Protein AF-A0A966S2L7-F1 (afdb_monomer)

Solvent-accessible surface area (backbone atoms only — not comparable to full-atom values): 3382 Å² total; per-residue (Å²): 134,88,74,56,69,68,58,53,50,50,54,52,47,50,51,39,48,47,53,34,67,38,82,90,44,56,67,74,55,19,54,48,27,49,52,50,37,50,54,53,48,53,49,43,48,65,55,52,50,52,49,52,50,50,55,55,62,73,72,109

Sequence (60 aa):
MLIPRDISWLSFNGRVLQEANDTSVPLQQRIRFLGIFSNNLDEFFRVRVATLKRMADFSQ

Nearest PDB structures (foldseek):
  6dkm-assembly1_A  TM=7.853E-01  e=1.746E+00  synthetic construct

pLDDT: mean 92.62, std 9.5, range [52.12, 98.56]

Radius of gyration: 14.89 Å; Cα contacts (8 Å, |Δi|>4): 28; chains: 1; bounding box: 29×22×47 Å

Secondary structure (DSSP, 8-state):
-PPPHHHHHHHHHHHHHHHHH-TTS-HHHHHHHHHHHHHHHHHHIIIIIHHHHHHHHTT-

Foldseek 3Di:
DDDPPLVVLVVVLVVLQVLLVDPVHPPVVSVVSVVVSVVSVVVCCVPVVVVVVVVVVVVD

Structure (mmCIF, N/CA/C/O backbone):
data_AF-A0A966S2L7-F1
#
_entry.id   AF-A0A966S2L7-F1
#
loop_
_atom_site.group_PDB
_atom_site.id
_atom_site.type_symbol
_atom_site.label_atom_id
_atom_site.label_alt_id
_atom_site.label_comp_id
_atom_site.label_asym_id
_atom_site.label_entity_id
_atom_site.label_seq_id
_atom_site.pdbx_PDB_ins_code
_atom_site.Cartn_x
_atom_site.Cartn_y
_atom_site.Cartn_z
_atom_site.occupancy
_atom_site.B_iso_or_equiv
_atom_site.auth_seq_id
_atom_site.auth_comp_id
_atom_site.auth_asym_id
_atom_site.auth_atom_id
_atom_site.pdbx_PDB_model_num
ATOM 1 N N . MET A 1 1 ? 18.998 -14.203 -1.370 1.00 55.28 1 MET A N 1
ATOM 2 C CA . MET A 1 1 ? 18.111 -14.029 -2.541 1.00 55.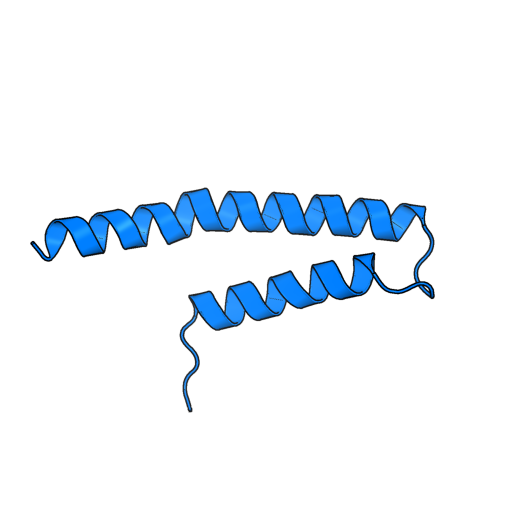28 1 MET A CA 1
ATOM 3 C C . MET A 1 1 ? 17.728 -12.557 -2.609 1.00 55.28 1 MET A C 1
ATOM 5 O O . MET A 1 1 ? 17.183 -12.056 -1.636 1.00 55.28 1 MET A O 1
ATOM 9 N N . LEU A 1 2 ? 18.112 -11.837 -3.665 1.00 76.38 2 LEU A N 1
ATOM 10 C CA . LEU A 1 2 ? 17.807 -10.407 -3.802 1.00 76.38 2 LEU A CA 1
ATOM 11 C C . LEU A 1 2 ? 16.376 -10.254 -4.334 1.00 76.38 2 LEU A C 1
ATOM 13 O O . LEU A 1 2 ? 16.082 -10.707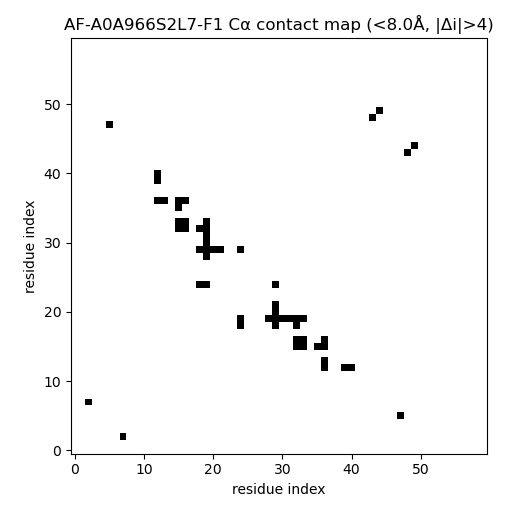 -5.436 1.00 76.38 2 LEU A O 1
ATOM 17 N N . ILE A 1 3 ? 15.486 -9.648 -3.545 1.00 81.56 3 ILE A N 1
ATOM 18 C CA . ILE A 1 3 ? 14.125 -9.309 -3.983 1.00 81.56 3 ILE A CA 1
ATOM 19 C C . ILE A 1 3 ? 14.199 -8.014 -4.809 1.00 81.56 3 ILE A C 1
ATOM 21 O O . ILE A 1 3 ? 14.860 -7.066 -4.365 1.00 81.56 3 ILE A O 1
ATOM 25 N N . PRO A 1 4 ? 13.537 -7.926 -5.982 1.00 90.19 4 PRO A N 1
ATOM 26 C CA . PRO A 1 4 ? 13.492 -6.693 -6.761 1.00 90.19 4 PRO A CA 1
ATOM 27 C C . PRO A 1 4 ? 12.994 -5.515 -5.918 1.00 90.19 4 PRO A C 1
ATOM 29 O O . PRO A 1 4 ? 12.029 -5.644 -5.164 1.00 90.19 4 PRO A O 1
ATOM 32 N N . ARG A 1 5 ? 13.633 -4.348 -6.064 1.00 90.62 5 ARG A N 1
ATOM 33 C CA . ARG A 1 5 ? 13.339 -3.144 -5.264 1.00 90.62 5 ARG A C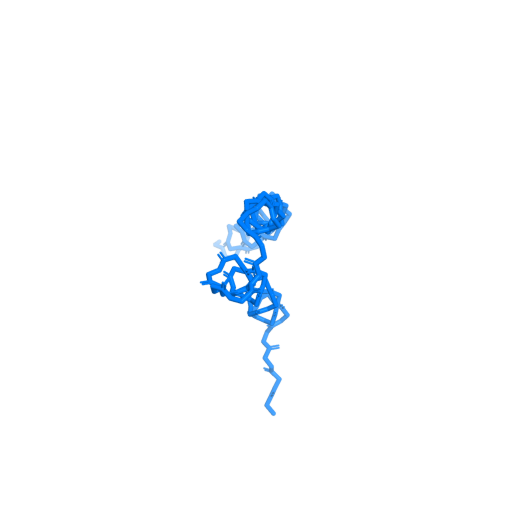A 1
ATOM 34 C C . ARG A 1 5 ? 11.848 -2.798 -5.242 1.00 90.62 5 ARG A C 1
ATOM 36 O O . ARG A 1 5 ? 11.328 -2.456 -4.187 1.00 90.62 5 ARG A O 1
ATOM 43 N N . ASP A 1 6 ? 11.176 -2.914 -6.382 1.00 92.75 6 ASP A N 1
ATOM 44 C CA . ASP A 1 6 ? 9.756 -2.580 -6.517 1.00 92.75 6 ASP A CA 1
ATOM 45 C C . ASP A 1 6 ? 8.854 -3.543 -5.741 1.00 92.75 6 ASP A C 1
ATOM 47 O O . ASP A 1 6 ? 7.894 -3.120 -5.106 1.00 92.75 6 ASP A O 1
ATOM 51 N N . ILE A 1 7 ? 9.214 -4.827 -5.698 1.00 92.81 7 ILE A N 1
ATOM 52 C CA . ILE A 1 7 ? 8.496 -5.843 -4.922 1.00 92.81 7 ILE A CA 1
ATOM 53 C C . ILE A 1 7 ? 8.713 -5.619 -3.422 1.00 92.81 7 ILE A C 1
ATOM 55 O O . ILE A 1 7 ? 7.764 -5.684 -2.642 1.00 92.81 7 ILE A O 1
ATOM 59 N N . SER A 1 8 ? 9.938 -5.276 -3.015 1.00 94.38 8 SER A N 1
ATOM 60 C CA . SER A 1 8 ? 10.233 -4.888 -1.630 1.00 94.38 8 SER A CA 1
ATOM 61 C C . SER A 1 8 ? 9.451 -3.640 -1.210 1.00 94.38 8 SER A C 1
ATOM 63 O O . SER A 1 8 ? 8.922 -3.591 -0.101 1.00 94.38 8 SER A O 1
ATOM 65 N N . TRP A 1 9 ? 9.328 -2.652 -2.101 1.00 94.75 9 TRP A N 1
ATOM 66 C CA . TRP A 1 9 ? 8.538 -1.446 -1.857 1.00 94.75 9 TRP A CA 1
ATOM 67 C C . TRP A 1 9 ? 7.043 -1.769 -1.707 1.00 94.75 9 TRP A C 1
ATOM 69 O O . TRP A 1 9 ? 6.411 -1.322 -0.752 1.00 94.75 9 TRP A O 1
ATOM 79 N N . LEU A 1 10 ? 6.483 -2.609 -2.585 1.00 95.62 10 LEU A N 1
ATOM 80 C CA . LEU A 1 10 ? 5.086 -3.051 -2.486 1.00 95.62 10 LEU A CA 1
ATOM 81 C C . LEU A 1 10 ? 4.825 -3.831 -1.192 1.00 95.62 10 LEU A C 1
ATOM 83 O O . LEU A 1 10 ? 3.800 -3.622 -0.547 1.00 95.62 10 LEU A O 1
ATOM 87 N N . SER A 1 11 ? 5.765 -4.680 -0.771 1.00 96.06 11 SER A N 1
ATOM 88 C CA . SER A 1 11 ? 5.680 -5.395 0.507 1.00 96.06 11 SER A CA 1
ATOM 89 C C . SER A 1 11 ? 5.677 -4.436 1.699 1.00 96.06 11 SER A C 1
ATOM 91 O O . SER A 1 11 ? 4.898 -4.628 2.632 1.00 96.06 11 SER A O 1
ATOM 93 N N . PHE A 1 12 ? 6.491 -3.377 1.659 1.00 95.75 12 PHE A N 1
ATOM 94 C CA . PHE A 1 12 ? 6.459 -2.320 2.668 1.00 95.75 12 PHE A CA 1
ATOM 95 C C . PHE A 1 12 ? 5.101 -1.607 2.697 1.00 95.75 12 PHE A C 1
ATOM 97 O O . PHE A 1 12 ? 4.502 -1.505 3.766 1.00 95.75 12 PHE A O 1
ATOM 104 N N . ASN A 1 13 ? 4.570 -1.185 1.543 1.00 9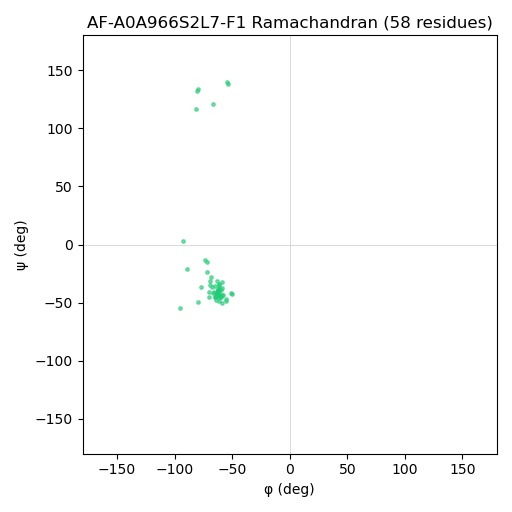7.62 13 ASN A N 1
ATOM 105 C CA . ASN A 1 13 ? 3.261 -0.529 1.499 1.00 97.62 13 ASN A CA 1
ATOM 106 C C . ASN A 1 13 ? 2.135 -1.473 1.964 1.00 97.62 13 ASN A C 1
ATOM 108 O O . ASN A 1 13 ? 1.192 -1.046 2.620 1.00 97.62 13 ASN A O 1
ATOM 112 N N . GLY A 1 14 ? 2.270 -2.780 1.722 1.00 97.75 14 GLY A N 1
ATOM 113 C CA . GLY A 1 14 ? 1.370 -3.800 2.260 1.00 97.75 14 GLY A CA 1
ATOM 114 C C . GLY A 1 14 ? 1.303 -3.819 3.791 1.00 97.75 14 GLY A C 1
ATOM 115 O O . GLY A 1 14 ? 0.236 -4.074 4.341 1.00 97.75 14 GLY A O 1
ATOM 116 N N . ARG A 1 15 ? 2.390 -3.482 4.497 1.00 97.94 15 ARG A N 1
ATOM 117 C CA . ARG A 1 15 ? 2.376 -3.360 5.968 1.00 97.94 15 ARG A CA 1
ATOM 118 C C . ARG A 1 15 ? 1.567 -2.153 6.436 1.00 97.9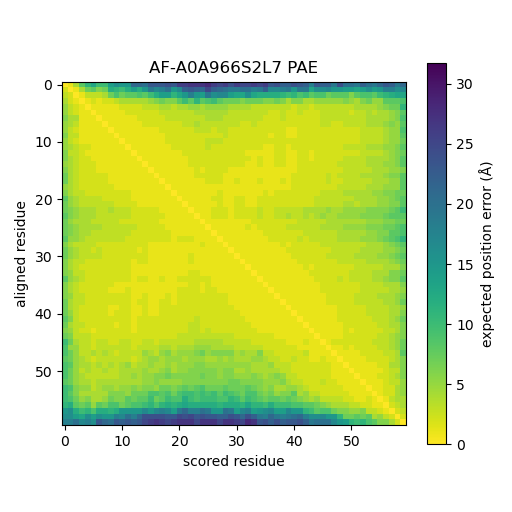4 15 ARG A C 1
ATOM 120 O O . ARG A 1 15 ? 0.860 -2.255 7.424 1.00 97.94 15 ARG A O 1
ATOM 127 N N . VAL A 1 16 ? 1.577 -1.049 5.687 1.00 98.00 16 VAL A N 1
ATOM 128 C CA . VAL A 1 16 ? 0.713 0.114 5.973 1.00 98.00 16 VAL A CA 1
ATOM 129 C C . VAL A 1 16 ? -0.766 -0.284 5.921 1.00 98.00 16 VAL A C 1
ATOM 131 O O . VAL A 1 16 ? -1.561 0.138 6.756 1.00 98.00 16 VAL A O 1
ATOM 134 N N . LEU A 1 17 ? -1.137 -1.146 4.971 1.00 98.00 17 LEU A N 1
ATOM 135 C CA . LEU A 1 17 ? -2.497 -1.676 4.883 1.00 98.00 17 LEU A CA 1
ATOM 136 C C . LEU A 1 17 ? -2.832 -2.638 6.035 1.00 98.00 17 LEU A C 1
ATOM 138 O O . LEU A 1 17 ? -3.983 -2.691 6.462 1.00 98.00 17 LEU A O 1
ATOM 142 N N . GLN A 1 18 ? -1.847 -3.372 6.564 1.00 98.31 18 GLN A N 1
ATOM 143 C CA . GLN A 1 18 ? -2.042 -4.218 7.749 1.00 98.31 18 GLN A CA 1
ATOM 144 C C . GLN A 1 18 ? -2.411 -3.375 8.974 1.00 98.31 18 GLN A C 1
ATOM 146 O O . GLN A 1 18 ? -3.378 -3.714 9.651 1.00 98.31 18 GLN A O 1
ATOM 151 N N . GLU A 1 19 ? -1.749 -2.234 9.187 1.00 98.12 19 GLU A N 1
ATOM 152 C CA . GLU A 1 19 ? -2.096 -1.287 10.261 1.00 98.12 19 GLU A CA 1
ATOM 153 C C . GLU A 1 19 ? -3.519 -0.720 10.107 1.00 98.12 19 GLU A C 1
ATOM 155 O O . GLU A 1 19 ? -4.230 -0.494 11.084 1.00 98.12 19 GLU A O 1
ATOM 160 N N . ALA A 1 20 ? -3.986 -0.526 8.869 1.00 98.06 20 ALA A N 1
ATOM 161 C CA . ALA A 1 20 ? -5.371 -0.134 8.612 1.00 98.06 20 ALA A CA 1
ATOM 162 C C . ALA A 1 20 ? -6.386 -1.246 8.944 1.00 98.06 20 ALA A C 1
ATOM 164 O O . ALA A 1 20 ? -7.546 -0.960 9.262 1.00 98.06 20 ALA A O 1
ATOM 165 N N . ASN A 1 21 ? -5.979 -2.514 8.862 1.00 98.00 21 ASN A N 1
ATOM 166 C CA . ASN A 1 21 ? -6.840 -3.663 9.136 1.00 98.00 21 ASN A CA 1
ATOM 167 C C . ASN A 1 21 ? -6.826 -4.096 10.612 1.00 98.00 21 ASN A C 1
ATOM 169 O O . ASN A 1 21 ? -7.772 -4.744 11.054 1.00 98.00 21 ASN A O 1
ATOM 173 N N . ASP A 1 22 ? -5.796 -3.733 11.374 1.00 98.38 22 ASP A N 1
ATOM 174 C CA . ASP A 1 22 ? -5.677 -4.112 12.778 1.00 98.38 22 ASP A CA 1
ATOM 175 C C . ASP A 1 22 ? -6.760 -3.442 13.642 1.00 98.38 22 ASP A C 1
ATOM 177 O O . ASP A 1 22 ? -6.867 -2.220 13.732 1.00 98.38 22 ASP A O 1
ATOM 181 N N . THR A 1 23 ? -7.581 -4.259 14.305 1.00 97.81 23 THR A N 1
ATOM 182 C CA . THR A 1 23 ? -8.625 -3.805 15.230 1.00 97.81 23 THR A CA 1
ATOM 183 C C . THR A 1 23 ? -8.077 -3.252 16.546 1.00 97.81 23 THR A C 1
ATOM 185 O O . THR A 1 23 ? -8.825 -2.593 17.266 1.00 97.81 23 THR A O 1
ATOM 188 N N . SER A 1 24 ? -6.804 -3.506 16.867 1.00 98.31 24 SER A N 1
ATOM 189 C CA . SER A 1 24 ? -6.112 -2.914 18.017 1.00 98.31 24 SER A CA 1
ATOM 190 C C . SER A 1 24 ? -5.802 -1.423 17.807 1.00 98.31 24 SER A C 1
ATOM 192 O O . SER A 1 24 ? -5.704 -0.658 18.769 1.00 98.31 24 SER A O 1
ATOM 194 N N . VAL A 1 25 ? -5.723 -0.986 16.545 1.00 97.94 25 VAL A N 1
ATOM 195 C CA . VAL A 1 25 ? -5.490 0.405 16.158 1.00 97.94 25 VAL A CA 1
ATOM 196 C C . VAL A 1 25 ? -6.808 1.193 16.232 1.00 97.94 25 VAL A C 1
ATOM 198 O O . VAL A 1 25 ? -7.828 0.762 15.681 1.00 97.94 25 VAL A O 1
ATOM 201 N N . PRO A 1 26 ? -6.832 2.390 16.852 1.00 98.38 26 PRO A N 1
ATOM 202 C CA . PRO A 1 26 ? -8.027 3.229 16.891 1.00 98.38 26 PRO A CA 1
ATOM 203 C C . PRO A 1 26 ? -8.595 3.511 15.493 1.00 98.38 26 PRO A C 1
ATOM 205 O O . PRO A 1 26 ? -7.849 3.826 14.565 1.00 98.38 26 PRO A O 1
ATOM 208 N N . LEU A 1 27 ? -9.926 3.492 15.345 1.00 97.81 27 LEU A N 1
ATOM 209 C CA . LEU A 1 27 ? -10.609 3.643 14.048 1.00 97.81 27 LEU A CA 1
ATOM 210 C C . LEU A 1 27 ? -10.123 4.859 13.238 1.00 97.81 27 LEU A C 1
ATOM 212 O O . LEU A 1 27 ? -9.870 4.760 12.040 1.00 97.81 27 LEU A O 1
ATOM 216 N N . GLN A 1 28 ? -9.926 5.997 13.904 1.00 98.19 28 GLN A N 1
ATOM 217 C CA . GLN A 1 28 ? -9.415 7.217 13.275 1.00 98.19 28 GLN A CA 1
ATOM 218 C C . GLN A 1 28 ? -8.009 7.052 12.671 1.00 98.19 28 GLN A C 1
ATOM 220 O O . GLN A 1 28 ? -7.704 7.644 11.638 1.00 98.19 28 GLN A O 1
ATOM 225 N N . GLN A 1 29 ? -7.146 6.250 13.299 1.00 98.25 29 GLN A N 1
ATOM 226 C CA . GLN A 1 29 ? -5.798 5.976 12.806 1.00 98.25 29 GLN A CA 1
ATOM 227 C C . GLN A 1 29 ? -5.836 4.979 11.647 1.00 98.25 29 GLN A C 1
ATOM 229 O O . GLN A 1 29 ? -5.134 5.180 10.663 1.00 98.25 29 GLN A O 1
ATOM 234 N N . ARG A 1 30 ? -6.733 3.986 11.689 1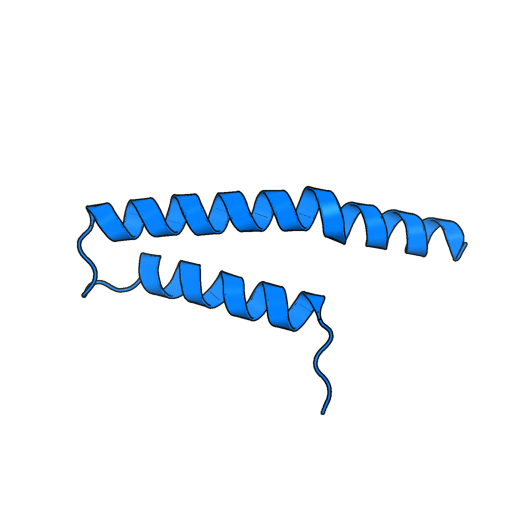.00 98.50 30 ARG A N 1
ATOM 235 C CA . ARG A 1 30 ? -6.960 3.056 10.571 1.00 98.50 30 ARG A CA 1
ATOM 236 C C . ARG A 1 30 ? -7.361 3.789 9.289 1.00 98.50 30 ARG A C 1
ATOM 238 O O . ARG A 1 30 ? -6.805 3.527 8.228 1.00 98.50 30 ARG A O 1
ATOM 245 N N . ILE A 1 31 ? -8.251 4.780 9.397 1.00 98.12 31 ILE A N 1
ATOM 246 C CA . ILE A 1 31 ? -8.629 5.646 8.266 1.00 98.12 31 ILE A CA 1
ATOM 247 C C . ILE A 1 31 ? -7.419 6.441 7.749 1.00 98.12 31 ILE A C 1
ATOM 249 O O . ILE A 1 31 ? -7.231 6.563 6.539 1.00 98.12 31 ILE A O 1
ATOM 253 N N . ARG A 1 32 ? -6.555 6.946 8.641 1.00 98.25 32 ARG A N 1
ATOM 254 C CA . ARG A 1 32 ? -5.308 7.613 8.228 1.00 98.25 32 ARG A CA 1
ATOM 255 C C . ARG A 1 32 ? -4.364 6.661 7.497 1.00 98.25 32 ARG A C 1
ATOM 257 O O . ARG A 1 32 ? -3.814 7.056 6.474 1.00 98.25 32 ARG A O 1
ATOM 264 N N . PHE A 1 33 ? -4.211 5.422 7.963 1.00 98.56 33 PHE A N 1
ATOM 265 C CA . PHE A 1 33 ? -3.398 4.413 7.282 1.00 98.56 33 PHE A CA 1
ATOM 266 C C . PHE A 1 33 ? -3.924 4.083 5.883 1.00 98.56 33 PHE A C 1
ATOM 268 O O . PHE A 1 33 ? -3.115 3.962 4.967 1.00 98.56 33 PHE A O 1
ATOM 275 N N . LEU A 1 34 ? -5.246 4.043 5.674 1.00 98.31 34 LEU A N 1
ATOM 276 C CA . LEU A 1 34 ? -5.822 3.926 4.326 1.00 98.31 34 LEU A CA 1
ATOM 277 C C . LEU A 1 34 ? -5.421 5.105 3.429 1.00 98.31 34 LEU A C 1
ATOM 279 O O . LEU A 1 34 ? -5.024 4.899 2.285 1.00 98.31 34 LEU A O 1
ATOM 283 N N . GLY A 1 35 ? -5.469 6.334 3.951 1.00 98.19 35 GLY A N 1
ATOM 284 C CA . GLY A 1 35 ? -5.016 7.521 3.220 1.00 98.19 35 GLY A CA 1
ATOM 285 C C . GLY A 1 35 ? -3.528 7.464 2.853 1.00 98.19 35 GLY A C 1
ATOM 286 O O . GLY A 1 35 ? -3.165 7.754 1.714 1.00 98.19 35 GLY A O 1
ATOM 287 N N . ILE A 1 36 ? -2.674 7.036 3.789 1.00 98.25 36 ILE A N 1
ATOM 288 C CA . ILE A 1 36 ? -1.229 6.870 3.565 1.00 98.25 36 ILE A CA 1
ATOM 289 C C . ILE A 1 36 ? -0.969 5.783 2.516 1.00 98.25 36 ILE A C 1
ATOM 291 O O . ILE A 1 36 ? -0.212 6.012 1.575 1.00 98.25 36 ILE A O 1
ATOM 295 N N . PHE A 1 37 ? -1.613 4.620 2.647 1.00 98.31 37 PHE A N 1
ATOM 296 C CA . PHE A 1 37 ? -1.487 3.515 1.698 1.00 98.31 37 PHE A CA 1
ATOM 297 C C . PHE A 1 37 ? -1.818 3.958 0.269 1.00 98.31 37 PHE A C 1
ATOM 299 O O . PHE A 1 37 ? -1.035 3.691 -0.646 1.00 98.31 37 PHE A O 1
ATOM 306 N N . SER A 1 38 ? -2.943 4.660 0.092 1.00 98.06 38 SER A N 1
ATOM 307 C CA . SER A 1 38 ? -3.387 5.166 -1.209 1.00 98.06 38 SER A CA 1
ATOM 308 C C . SER A 1 38 ? -2.427 6.209 -1.778 1.00 98.06 38 SER A C 1
ATOM 310 O O . SER A 1 38 ? -2.036 6.103 -2.935 1.00 98.06 38 SER A O 1
ATOM 312 N N . ASN A 1 39 ? -1.972 7.171 -0.966 1.00 98.00 39 ASN A N 1
ATOM 313 C CA . ASN A 1 39 ? -1.029 8.195 -1.422 1.00 98.00 39 ASN A CA 1
ATOM 314 C C . ASN A 1 39 ? 0.312 7.591 -1.870 1.00 98.00 39 ASN A C 1
ATOM 316 O O . ASN A 1 39 ? 0.833 7.942 -2.930 1.00 98.00 39 ASN A O 1
ATOM 320 N N . ASN A 1 40 ? 0.831 6.632 -1.101 1.00 97.62 40 ASN A N 1
ATOM 321 C CA . ASN A 1 40 ? 2.034 5.892 -1.463 1.00 97.62 40 ASN A CA 1
ATOM 322 C C . ASN A 1 40 ? 1.838 5.136 -2.782 1.00 97.62 40 ASN A C 1
ATOM 324 O O . ASN A 1 40 ? 2.721 5.140 -3.641 1.00 97.62 40 ASN A O 1
ATOM 328 N N . LEU A 1 41 ? 0.694 4.465 -2.943 1.00 97.31 41 LEU A N 1
ATOM 329 C CA . LEU A 1 41 ? 0.398 3.687 -4.140 1.00 97.31 41 LEU A CA 1
ATOM 330 C C . LEU A 1 41 ? 0.323 4.585 -5.382 1.00 97.31 41 LEU A C 1
ATOM 332 O O . LEU A 1 41 ? 0.931 4.258 -6.400 1.00 97.31 41 LEU A O 1
ATOM 336 N N . ASP A 1 42 ? -0.335 5.740 -5.284 1.00 97.44 42 ASP A N 1
ATOM 337 C CA . ASP A 1 42 ? -0.402 6.724 -6.369 1.00 97.44 42 ASP A CA 1
ATOM 338 C C . ASP A 1 42 ? 0.992 7.208 -6.791 1.00 97.44 42 ASP A C 1
ATOM 340 O O . ASP A 1 42 ? 1.292 7.289 -7.986 1.00 97.44 42 ASP A O 1
ATOM 344 N N . GLU A 1 43 ? 1.870 7.492 -5.825 1.00 95.69 43 GLU A N 1
ATOM 345 C CA . GLU A 1 43 ? 3.263 7.869 -6.087 1.00 95.69 43 GLU A CA 1
ATOM 346 C C . GLU A 1 43 ? 4.022 6.751 -6.814 1.00 95.69 43 GLU A C 1
ATOM 348 O O . GLU A 1 43 ? 4.702 6.987 -7.820 1.00 95.69 43 GLU A O 1
ATOM 353 N N . PHE A 1 44 ? 3.857 5.507 -6.357 1.00 94.94 44 PHE A N 1
ATOM 354 C CA . PHE A 1 44 ? 4.468 4.344 -6.989 1.00 94.94 44 PHE A CA 1
ATOM 355 C C . PHE A 1 44 ? 4.020 4.186 -8.445 1.00 94.94 44 PHE A C 1
ATOM 357 O O . PHE A 1 44 ? 4.856 3.987 -9.330 1.00 94.94 44 PHE A O 1
ATOM 364 N N . PHE A 1 45 ? 2.725 4.327 -8.732 1.00 93.00 45 PHE A N 1
ATOM 365 C CA . PHE A 1 45 ? 2.220 4.261 -10.103 1.00 93.00 45 PHE A CA 1
ATOM 366 C C . PHE A 1 45 ? 2.755 5.405 -10.969 1.00 93.00 45 PHE A C 1
ATOM 368 O O . PHE A 1 45 ? 3.203 5.167 -12.096 1.00 93.00 45 PHE A O 1
ATOM 375 N N . ARG A 1 46 ? 2.770 6.634 -10.444 1.00 93.94 46 ARG A N 1
ATOM 376 C CA . ARG A 1 46 ? 3.232 7.810 -11.190 1.00 93.94 46 ARG A CA 1
ATOM 377 C C . ARG A 1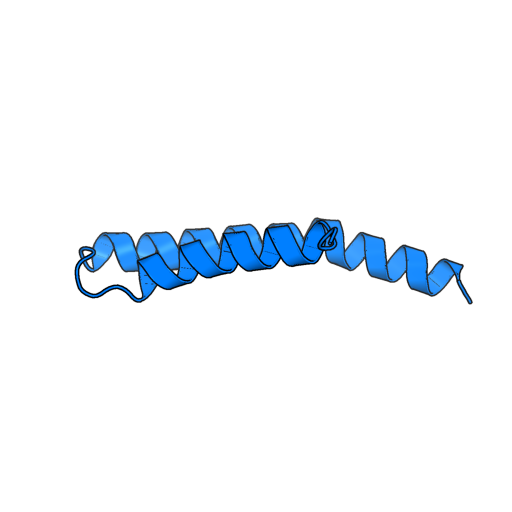 46 ? 4.705 7.709 -11.578 1.00 93.94 46 ARG A C 1
ATOM 379 O O . ARG A 1 46 ? 5.065 8.059 -12.699 1.00 93.94 46 ARG A O 1
ATOM 386 N N . VAL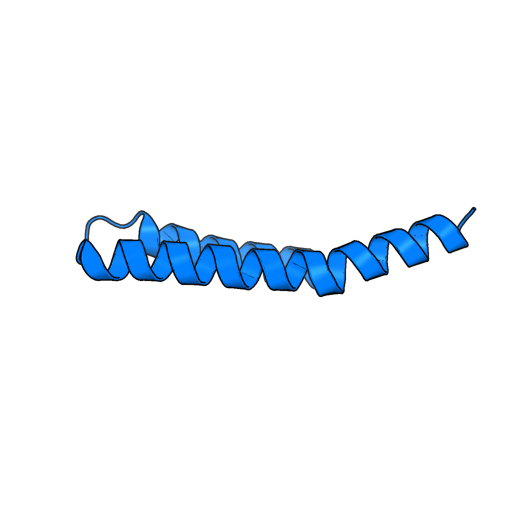 A 1 47 ? 5.552 7.218 -10.676 1.00 92.25 47 VAL A N 1
ATOM 387 C CA . VAL A 1 47 ? 7.007 7.190 -10.881 1.00 92.25 47 VAL A CA 1
ATOM 388 C C . VAL A 1 47 ? 7.483 5.849 -11.437 1.00 92.25 47 VAL A C 1
ATOM 390 O O . VAL A 1 47 ? 8.167 5.798 -12.466 1.00 92.25 47 VAL A O 1
ATOM 393 N N . ARG A 1 48 ? 7.154 4.743 -10.763 1.00 92.31 48 ARG A N 1
ATOM 394 C CA . ARG A 1 48 ? 7.735 3.423 -11.051 1.00 92.31 48 ARG A CA 1
ATOM 395 C C . ARG A 1 48 ? 7.068 2.768 -12.249 1.00 92.31 48 ARG A C 1
ATOM 397 O O . ARG A 1 48 ? 7.771 2.381 -13.180 1.00 92.31 48 ARG A O 1
ATOM 404 N N . VAL A 1 49 ? 5.736 2.719 -12.291 1.00 89.31 49 VAL A N 1
ATOM 405 C CA . VAL A 1 49 ? 5.014 2.079 -13.407 1.00 89.31 49 VAL A CA 1
ATOM 406 C C . VAL A 1 49 ? 5.222 2.839 -14.717 1.00 89.31 49 VAL A C 1
ATOM 408 O O . VAL A 1 49 ? 5.473 2.212 -15.743 1.00 89.31 49 VAL A O 1
ATOM 411 N N . ALA A 1 50 ? 5.210 4.176 -14.696 1.00 90.19 50 ALA A N 1
ATOM 412 C CA . ALA A 1 50 ? 5.528 4.978 -15.883 1.00 90.19 50 ALA A CA 1
ATOM 413 C C . ALA A 1 50 ? 6.942 4.695 -16.426 1.00 90.19 50 ALA A C 1
ATOM 415 O O . ALA A 1 50 ? 7.153 4.645 -17.637 1.00 90.19 50 ALA A O 1
ATOM 416 N N . THR A 1 51 ? 7.916 4.475 -15.540 1.00 90.25 51 THR A N 1
ATOM 417 C CA . THR A 1 51 ? 9.289 4.133 -15.935 1.00 90.25 51 THR A CA 1
ATOM 418 C C . THR A 1 51 ? 9.377 2.728 -16.521 1.00 90.25 51 THR A C 1
ATOM 420 O O . THR A 1 51 ? 9.975 2.564 -17.579 1.00 90.25 51 THR A O 1
ATOM 423 N N . LEU A 1 52 ? 8.735 1.738 -15.895 1.00 89.00 52 LEU A N 1
ATOM 424 C CA . LEU A 1 52 ? 8.701 0.362 -16.401 1.00 89.00 52 LEU A CA 1
ATOM 425 C C . LEU A 1 52 ? 8.022 0.266 -17.772 1.00 89.00 52 LEU A C 1
ATOM 427 O O . LEU A 1 52 ? 8.538 -0.427 -18.642 1.00 89.00 52 LEU A O 1
ATOM 431 N N . LYS A 1 53 ? 6.919 0.998 -17.988 1.00 89.12 53 LYS A N 1
ATOM 432 C CA . LYS A 1 53 ? 6.252 1.080 -19.297 1.00 89.12 53 LYS A CA 1
ATOM 433 C C . LYS A 1 53 ? 7.195 1.607 -20.374 1.00 89.12 53 LYS A C 1
ATOM 435 O O . LYS A 1 53 ? 7.401 0.927 -21.365 1.00 89.12 53 LYS A O 1
ATOM 440 N N . ARG A 1 54 ? 7.868 2.738 -20.120 1.00 89.19 54 ARG A N 1
ATOM 441 C CA . ARG A 1 54 ? 8.873 3.278 -21.052 1.00 89.19 54 ARG A CA 1
ATOM 442 C C . ARG A 1 54 ? 9.964 2.257 -21.371 1.00 89.19 54 ARG A C 1
ATOM 444 O O . ARG A 1 54 ? 10.286 2.069 -22.532 1.00 89.19 54 ARG A O 1
ATOM 451 N N . MET A 1 55 ? 10.527 1.590 -20.362 1.00 88.31 55 MET A N 1
ATOM 452 C CA . MET A 1 55 ? 11.580 0.587 -20.580 1.00 88.31 55 MET A CA 1
ATOM 453 C C . MET A 1 55 ? 11.090 -0.604 -21.415 1.00 88.31 55 MET A C 1
ATOM 455 O O . MET A 1 55 ? 11.840 -1.099 -22.252 1.00 88.31 55 MET A O 1
ATOM 459 N N . ALA A 1 56 ? 9.849 -1.049 -21.202 1.00 89.62 56 ALA A N 1
ATOM 460 C CA . ALA A 1 56 ? 9.237 -2.111 -21.993 1.00 89.62 56 ALA A CA 1
ATOM 461 C C . ALA A 1 56 ? 8.998 -1.676 -23.447 1.00 89.62 56 ALA A C 1
ATOM 463 O O . ALA A 1 56 ? 9.317 -2.437 -24.355 1.00 89.62 56 ALA A O 1
ATOM 464 N N . ASP A 1 57 ? 8.524 -0.446 -23.660 1.00 87.75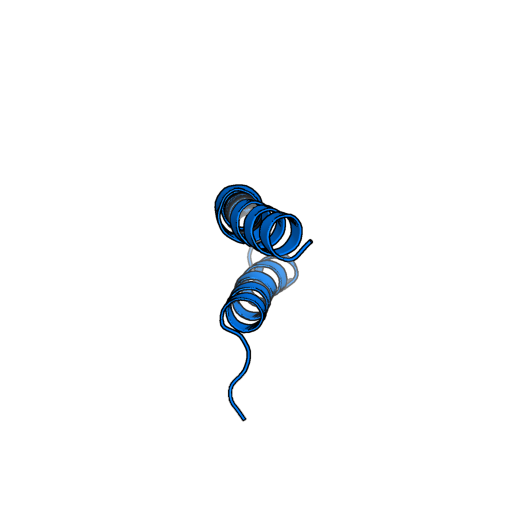 57 ASP A N 1
ATOM 465 C CA . ASP A 1 57 ? 8.295 0.120 -24.995 1.00 87.75 57 ASP A CA 1
ATOM 466 C C . ASP A 1 57 ? 9.610 0.301 -25.778 1.00 87.75 57 ASP A C 1
ATOM 468 O O . ASP A 1 57 ? 9.641 0.062 -26.977 1.00 87.75 57 ASP A O 1
ATOM 472 N N . PHE A 1 58 ? 10.715 0.661 -25.110 1.00 74.00 58 PHE A N 1
ATOM 473 C CA . PHE A 1 58 ? 12.055 0.735 -25.724 1.00 74.00 58 PHE A CA 1
ATOM 474 C C . PHE A 1 58 ? 12.695 -0.631 -26.006 1.00 74.00 58 PHE A C 1
ATOM 476 O O . PHE A 1 58 ? 13.734 -0.692 -26.661 1.00 74.00 58 PHE A O 1
ATOM 483 N N . SER A 1 59 ? 12.137 -1.708 -25.452 1.00 68.50 59 SER A N 1
ATOM 484 C CA . SER A 1 59 ? 12.630 -3.074 -25.661 1.00 68.50 59 SER A CA 1
ATOM 485 C C . SER A 1 59 ? 11.918 -3.784 -26.826 1.00 68.50 59 SER A C 1
ATOM 487 O O . SER A 1 59 ? 12.192 -4.964 -27.051 1.00 68.50 59 SER A O 1
ATOM 489 N N . GLN A 1 60 ? 11.008 -3.091 -27.529 1.00 52.12 60 GLN A N 1
ATOM 490 C CA . GLN A 1 60 ? 10.444 -3.490 -28.827 1.00 52.12 60 GLN A CA 1
ATOM 491 C C . GLN A 1 60 ? 11.191 -2.814 -29.975 1.00 52.12 60 GLN A C 1
ATOM 493 O O . GLN A 1 60 ? 11.310 -3.470 -31.033 1.00 52.12 60 GLN A O 1
#

Mean predicted aligned error: 4.17 Å